Protein AF-E1QRH8-F1 (afdb_monomer_lite)

Radius of gyration: 16.86 Å; chains: 1; bounding box: 38×31×49 Å

Foldseek 3Di:
DDDFDADLVPRATFPDKDWDDDPNFIWIWTAHPVRDIDTQGGQFDQPPPVPDAPQDGDGGSPHPPVVVSRVVSVVVRVVVVVVVVVD

Secondary structure (DSSP, 8-state):
----PBP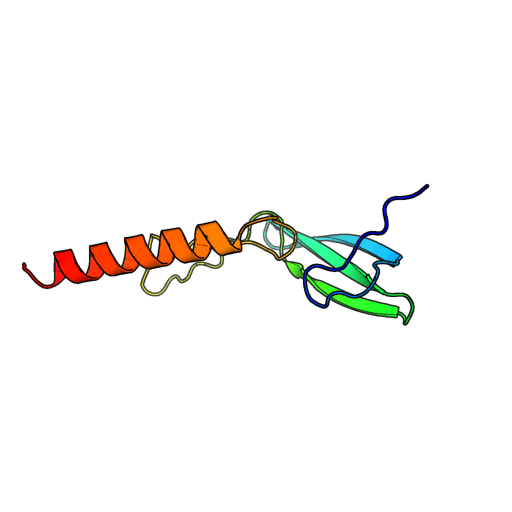TTTSPBPSEEEEEEETTEEEEEEE-TTS-EEEEEESS-----TTT-TT-----TTSTTHHHHHHHHHHHHHHHHHHTT--

Structure (mmCIF, N/CA/C/O backbone):
data_AF-E1QRH8-F1
#
_entry.id   AF-E1QRH8-F1
#
loop_
_atom_site.group_PDB
_atom_site.id
_atom_site.type_symbol
_atom_site.label_atom_id
_atom_site.label_alt_id
_atom_site.label_comp_id
_atom_site.label_asym_id
_atom_site.label_entity_id
_atom_site.label_seq_id
_atom_site.pdbx_PDB_ins_code
_atom_site.Cartn_x
_atom_site.Cartn_y
_atom_site.Cartn_z
_atom_site.occupancy
_atom_site.B_iso_or_equiv
_atom_site.auth_seq_id
_atom_site.auth_comp_id
_atom_site.auth_asym_id
_atom_site.auth_atom_id
_atom_site.pdbx_PDB_model_num
ATOM 1 N N . MET A 1 1 ? 12.235 -19.609 -14.634 1.00 38.47 1 MET A N 1
ATOM 2 C CA . MET A 1 1 ? 11.181 -18.682 -15.102 1.00 38.47 1 MET A CA 1
ATOM 3 C C . MET A 1 1 ? 11.041 -17.598 -14.052 1.00 38.47 1 MET A C 1
ATOM 5 O O . MET A 1 1 ? 10.886 -17.950 -12.893 1.00 38.47 1 MET A O 1
ATOM 9 N N . GLY A 1 2 ? 11.206 -16.325 -14.420 1.00 58.78 2 GLY A N 1
ATOM 10 C CA . GLY A 1 2 ? 11.004 -15.220 -13.479 1.00 58.78 2 GLY A CA 1
ATOM 11 C C . GLY A 1 2 ? 9.521 -15.092 -13.147 1.00 58.78 2 GLY A C 1
ATOM 12 O O . GLY A 1 2 ? 8.688 -15.168 -14.048 1.00 58.78 2 GLY A O 1
ATOM 13 N N . GLU A 1 3 ? 9.198 -14.955 -11.868 1.00 78.69 3 GLU A N 1
ATOM 14 C CA . GLU A 1 3 ? 7.830 -14.753 -11.403 1.00 78.69 3 GLU A CA 1
ATOM 15 C C . GLU A 1 3 ? 7.284 -13.441 -11.991 1.00 78.69 3 GLU A C 1
ATOM 17 O O . GLU A 1 3 ? 7.905 -12.380 -11.867 1.00 78.69 3 GLU A O 1
ATOM 22 N N . VAL A 1 4 ? 6.161 -13.513 -12.712 1.00 85.50 4 VAL A N 1
ATOM 23 C CA . VAL A 1 4 ? 5.534 -12.326 -13.303 1.00 85.50 4 VAL A CA 1
ATOM 24 C C . VAL A 1 4 ? 4.869 -11.546 -12.181 1.00 85.50 4 VAL A C 1
ATOM 26 O O . VAL A 1 4 ? 3.829 -11.941 -11.661 1.00 85.50 4 VAL A O 1
ATOM 29 N N . LEU A 1 5 ? 5.461 -10.412 -11.821 1.00 89.94 5 LEU A N 1
ATOM 30 C CA . LEU A 1 5 ? 4.897 -9.537 -10.807 1.00 89.94 5 LEU A CA 1
ATOM 31 C C . LEU A 1 5 ? 3.744 -8.715 -11.400 1.00 89.94 5 LEU A C 1
ATOM 33 O O . LEU A 1 5 ? 3.929 -7.944 -12.347 1.00 89.94 5 LEU A O 1
ATOM 37 N N . ILE A 1 6 ? 2.555 -8.855 -10.817 1.00 92.19 6 ILE A N 1
ATOM 38 C CA . ILE A 1 6 ? 1.357 -8.089 -11.175 1.00 92.19 6 ILE A CA 1
ATOM 39 C C . ILE A 1 6 ? 1.195 -6.909 -10.219 1.00 92.19 6 ILE A C 1
ATOM 41 O O . ILE A 1 6 ? 1.356 -7.035 -9.007 1.00 92.19 6 ILE A O 1
ATOM 45 N N . CYS A 1 7 ? 0.882 -5.731 -10.755 1.00 90.88 7 CYS A N 1
ATOM 46 C CA . CYS A 1 7 ? 0.690 -4.543 -9.943 1.00 90.88 7 CYS A CA 1
ATOM 47 C C . CYS A 1 7 ? -0.626 -4.625 -9.162 1.00 90.88 7 CYS A C 1
ATOM 49 O O . CYS A 1 7 ? -1.692 -4.574 -9.781 1.00 90.88 7 CYS A O 1
ATOM 51 N N . PRO A 1 8 ? -0.589 -4.609 -7.821 1.00 84.50 8 PRO A N 1
ATOM 52 C CA . PRO A 1 8 ? -1.785 -4.776 -6.995 1.00 84.50 8 PRO A CA 1
ATOM 53 C C . PRO A 1 8 ? -2.743 -3.577 -7.063 1.00 84.50 8 PRO A C 1
ATOM 55 O O . PRO A 1 8 ? -3.868 -3.657 -6.588 1.00 84.50 8 PRO A O 1
ATOM 58 N N . ARG A 1 9 ? -2.314 -2.449 -7.650 1.00 85.38 9 ARG A N 1
ATOM 59 C CA . ARG A 1 9 ? -3.153 -1.256 -7.830 1.00 85.38 9 ARG A CA 1
ATOM 60 C C . ARG A 1 9 ? -3.939 -1.246 -9.142 1.00 85.38 9 ARG A C 1
ATOM 62 O O . ARG A 1 9 ? -4.975 -0.596 -9.199 1.00 85.38 9 ARG A O 1
ATOM 69 N N . CYS A 1 10 ? -3.438 -1.877 -10.205 1.00 90.94 10 CYS A N 1
ATOM 70 C CA . CYS A 1 10 ? -4.059 -1.768 -11.535 1.00 90.94 10 CYS A CA 1
ATOM 71 C C . CYS A 1 10 ? -4.093 -3.066 -12.354 1.00 90.94 10 CYS A C 1
ATOM 73 O O . CYS A 1 10 ? -4.546 -3.036 -13.492 1.00 90.94 10 CYS A O 1
ATOM 75 N N . GLY A 1 11 ? -3.573 -4.181 -11.835 1.00 90.94 11 GLY A N 1
ATOM 76 C CA . GLY A 1 11 ? -3.574 -5.482 -12.514 1.00 90.94 11 GLY A CA 1
ATOM 77 C C . GLY A 1 11 ? -2.578 -5.626 -13.672 1.00 90.94 11 GLY A C 1
ATOM 78 O O . GLY A 1 11 ? -2.474 -6.697 -14.259 1.00 90.94 11 GLY A O 1
ATOM 79 N N . ARG A 1 12 ? -1.816 -4.580 -14.015 1.00 94.88 12 ARG A N 1
ATOM 80 C CA . ARG A 1 12 ? -0.823 -4.625 -15.104 1.00 94.88 12 ARG A CA 1
ATOM 81 C C . ARG A 1 12 ? 0.495 -5.257 -14.658 1.00 94.88 12 ARG A C 1
ATOM 83 O O . ARG A 1 12 ? 0.891 -5.108 -13.502 1.00 94.88 12 ARG A O 1
ATOM 90 N N . VAL A 1 13 ? 1.216 -5.873 -15.596 1.00 95.12 13 VAL A N 1
ATOM 91 C CA . VAL A 1 13 ? 2.567 -6.416 -15.369 1.00 95.12 13 VAL A CA 1
ATOM 92 C C . VAL A 1 13 ? 3.531 -5.309 -14.926 1.00 95.12 13 VAL A C 1
ATOM 94 O O . VAL A 1 13 ? 3.491 -4.175 -15.422 1.00 95.12 13 VAL A O 1
ATOM 97 N N . VAL A 1 14 ? 4.389 -5.641 -13.966 1.00 95.25 14 VAL A N 1
ATOM 98 C CA . VAL A 1 14 ? 5.411 -4.752 -13.416 1.00 95.25 14 VAL A CA 1
ATOM 99 C C . VAL A 1 14 ? 6.728 -4.977 -14.141 1.00 95.25 14 VAL A C 1
ATOM 101 O O . VAL A 1 14 ? 7.226 -6.094 -14.229 1.00 95.25 14 VAL A O 1
ATOM 104 N N . ARG A 1 15 ? 7.312 -3.885 -14.632 1.00 95.44 15 ARG A N 1
ATOM 105 C CA . ARG A 1 15 ? 8.658 -3.860 -15.205 1.00 95.44 15 ARG A CA 1
ATOM 106 C C . ARG A 1 15 ? 9.723 -3.674 -14.126 1.00 95.44 15 ARG A C 1
ATOM 108 O O . ARG A 1 15 ? 10.774 -4.300 -14.193 1.00 95.44 15 ARG A O 1
ATOM 115 N N . SER A 1 16 ? 9.476 -2.790 -13.160 1.00 94.19 16 SER A N 1
ATOM 116 C CA . SER A 1 16 ? 10.375 -2.568 -12.026 1.00 94.19 16 SER A CA 1
ATOM 117 C C . SER A 1 16 ? 9.637 -2.009 -10.812 1.00 94.19 16 SER A C 1
ATOM 119 O O . SER A 1 16 ? 8.610 -1.333 -10.929 1.00 94.19 16 SER A O 1
ATOM 121 N N . VAL A 1 17 ? 10.190 -2.273 -9.630 1.00 92.50 17 VAL A N 1
ATOM 122 C CA . VAL A 1 17 ? 9.728 -1.719 -8.355 1.00 92.50 17 VAL A CA 1
ATOM 123 C C . VAL A 1 17 ? 10.820 -0.815 -7.806 1.00 92.50 17 VAL A C 1
ATOM 125 O O . VAL A 1 17 ? 11.977 -1.211 -7.722 1.00 92.50 17 VAL A O 1
ATOM 128 N N . HIS A 1 18 ? 10.456 0.407 -7.428 1.00 92.94 18 HIS A N 1
ATOM 129 C CA . HIS A 1 18 ? 11.367 1.344 -6.777 1.00 92.94 18 HIS A CA 1
ATOM 130 C C . HIS A 1 18 ? 10.817 1.717 -5.409 1.00 92.94 18 HIS A C 1
ATOM 132 O O . HIS A 1 18 ? 9.633 2.048 -5.288 1.00 92.94 18 HIS A O 1
ATOM 138 N N . SER A 1 19 ? 11.685 1.720 -4.402 1.00 90.81 19 SER A N 1
ATOM 139 C CA . SER A 1 19 ? 11.363 2.218 -3.072 1.00 90.81 19 SER A CA 1
ATOM 140 C C . SER A 1 19 ? 11.936 3.618 -2.848 1.00 90.81 19 SER A C 1
ATOM 142 O O . SER A 1 19 ? 12.940 4.008 -3.445 1.00 90.81 19 SER A O 1
ATOM 144 N N . PHE A 1 20 ? 11.278 4.407 -2.004 1.00 87.56 20 PHE A N 1
ATOM 145 C CA . PHE A 1 20 ? 11.797 5.690 -1.539 1.00 87.56 20 PHE A CA 1
ATOM 146 C C . PHE A 1 20 ? 11.341 5.961 -0.107 1.00 87.56 20 PHE A C 1
ATOM 148 O O . PHE A 1 20 ? 10.258 5.538 0.300 1.00 87.56 20 PHE A O 1
ATOM 155 N N . ARG A 1 21 ? 12.165 6.669 0.669 1.00 88.00 21 ARG A N 1
ATOM 156 C CA . ARG A 1 21 ? 11.828 7.063 2.041 1.00 88.00 21 ARG A CA 1
ATOM 157 C C . ARG A 1 21 ? 11.227 8.463 2.076 1.00 88.00 21 ARG A C 1
ATOM 159 O O . ARG A 1 21 ? 11.737 9.374 1.434 1.00 88.00 21 ARG A O 1
ATOM 166 N N . SER A 1 22 ? 10.157 8.636 2.843 1.00 82.81 22 SER A N 1
ATOM 167 C CA . SER A 1 22 ? 9.554 9.940 3.139 1.00 82.81 22 SER A CA 1
ATOM 168 C C . SER A 1 22 ? 8.842 9.879 4.493 1.00 82.81 22 SER A C 1
ATOM 170 O O . SER A 1 22 ? 8.166 8.895 4.785 1.00 82.81 22 SER A O 1
ATOM 172 N N . ASN A 1 23 ? 9.013 10.891 5.351 1.00 82.12 23 ASN A N 1
ATOM 173 C CA . ASN A 1 23 ? 8.386 10.960 6.683 1.00 82.12 23 ASN A CA 1
ATOM 174 C C . ASN A 1 23 ? 8.523 9.658 7.504 1.00 82.12 23 ASN A C 1
ATOM 176 O O . ASN A 1 23 ? 7.540 9.144 8.045 1.00 82.12 23 ASN A O 1
ATOM 180 N N . GLY A 1 24 ? 9.733 9.084 7.517 1.00 81.38 24 GLY A N 1
ATOM 181 C CA . GLY A 1 24 ? 10.056 7.845 8.237 1.00 81.38 24 GLY A CA 1
ATOM 182 C C . GLY A 1 24 ? 9.485 6.554 7.634 1.00 81.38 24 GLY A C 1
ATOM 183 O O . GLY A 1 24 ? 9.697 5.489 8.198 1.00 81.38 24 GLY A O 1
ATOM 184 N N . ARG A 1 25 ? 8.784 6.616 6.495 1.00 78.19 25 ARG A N 1
ATOM 185 C CA . ARG A 1 25 ? 8.122 5.466 5.859 1.00 78.19 25 ARG A CA 1
ATOM 186 C C . ARG A 1 25 ? 8.759 5.130 4.513 1.00 78.19 25 ARG A C 1
ATOM 188 O O . ARG A 1 25 ? 9.213 6.026 3.800 1.00 78.19 25 ARG A O 1
ATOM 195 N N . VAL A 1 26 ? 8.792 3.840 4.170 1.00 83.50 26 VAL A N 1
ATOM 196 C CA . VAL A 1 26 ? 9.287 3.333 2.878 1.00 83.50 26 VAL A CA 1
ATOM 197 C C . VAL A 1 26 ? 8.111 3.104 1.947 1.00 83.50 26 VAL A C 1
ATOM 199 O O . VAL A 1 26 ? 7.292 2.230 2.197 1.00 83.50 26 VAL A O 1
ATOM 202 N N . TYR A 1 27 ? 8.054 3.858 0.860 1.00 84.25 27 TYR A N 1
ATOM 203 C CA . TYR A 1 27 ? 6.997 3.791 -0.139 1.00 84.25 27 TYR A CA 1
ATOM 204 C C . TYR A 1 27 ? 7.462 3.090 -1.398 1.00 84.25 27 TYR A C 1
ATOM 206 O O . TYR A 1 27 ? 8.625 3.223 -1.776 1.00 84.25 27 TYR A O 1
ATOM 214 N N . PHE A 1 28 ? 6.534 2.440 -2.097 1.00 88.75 28 PHE A N 1
ATOM 215 C CA . PHE A 1 28 ? 6.828 1.741 -3.341 1.00 88.75 28 PHE A CA 1
ATOM 216 C C . PHE A 1 28 ? 6.126 2.373 -4.551 1.00 88.75 28 PHE A C 1
ATOM 218 O O . PHE A 1 28 ? 4.975 2.825 -4.497 1.00 88.75 28 PHE A O 1
ATOM 225 N N . ARG A 1 29 ? 6.845 2.392 -5.675 1.00 91.81 29 ARG A N 1
ATOM 226 C CA . ARG A 1 29 ? 6.348 2.739 -7.011 1.00 91.81 29 ARG A CA 1
ATOM 227 C C . ARG A 1 29 ? 6.568 1.559 -7.939 1.00 91.81 29 ARG A C 1
ATOM 229 O O . ARG A 1 29 ? 7.688 1.067 -8.049 1.00 91.81 29 ARG A O 1
ATOM 236 N N . PHE A 1 30 ? 5.501 1.134 -8.597 1.00 94.38 30 PHE A N 1
ATOM 237 C CA . PHE A 1 30 ? 5.516 0.040 -9.559 1.00 94.38 30 PHE A CA 1
ATOM 238 C C . PHE A 1 30 ? 5.476 0.657 -10.955 1.00 94.38 30 PHE A C 1
ATOM 240 O O . PHE A 1 30 ? 4.531 1.382 -11.264 1.00 94.38 30 PHE A O 1
ATOM 247 N N . TYR A 1 31 ? 6.510 0.422 -11.759 1.00 96.06 31 TYR A N 1
ATOM 248 C CA . TYR A 1 31 ? 6.625 0.926 -13.128 1.00 96.06 31 TYR A CA 1
ATOM 249 C C . TYR A 1 31 ? 6.187 -0.139 -14.130 1.00 96.06 31 TYR A C 1
ATOM 251 O O . TYR A 1 31 ? 6.437 -1.329 -13.931 1.00 96.06 31 TYR A O 1
ATOM 259 N N . HIS A 1 32 ? 5.560 0.296 -15.217 1.00 96.25 32 HIS A N 1
ATOM 260 C CA . HIS A 1 32 ? 4.995 -0.567 -16.253 1.00 96.25 32 HIS A CA 1
ATOM 261 C C . HIS A 1 32 ? 5.764 -0.447 -17.576 1.00 96.25 32 HIS A C 1
ATOM 263 O O . HIS A 1 32 ? 6.648 0.398 -17.730 1.00 96.25 32 HIS A O 1
ATOM 269 N N . GLY A 1 33 ? 5.440 -1.313 -18.542 1.00 92.44 33 GLY A N 1
ATOM 270 C CA . GLY A 1 33 ? 6.111 -1.352 -19.848 1.00 92.44 33 GLY A CA 1
ATOM 271 C C . GLY A 1 33 ? 5.993 -0.055 -20.659 1.00 92.44 33 GLY A C 1
ATOM 272 O O . GLY A 1 33 ? 6.912 0.271 -21.403 1.00 92.44 33 GLY A O 1
ATOM 273 N N . ASP A 1 34 ? 4.915 0.705 -20.451 1.00 93.88 34 ASP A N 1
ATOM 274 C CA . ASP A 1 34 ? 4.631 2.003 -21.081 1.00 93.88 34 ASP A CA 1
ATOM 275 C C . ASP A 1 34 ? 5.325 3.194 -20.387 1.00 93.88 34 ASP A C 1
ATOM 277 O O . ASP A 1 34 ? 5.109 4.344 -20.758 1.00 93.88 34 ASP A O 1
ATOM 281 N N . GLY A 1 35 ? 6.129 2.944 -19.347 1.00 91.31 35 GLY A N 1
ATOM 282 C CA . GLY A 1 35 ? 6.773 3.987 -18.544 1.00 91.31 35 GLY A CA 1
ATOM 283 C C . GLY A 1 35 ? 5.853 4.654 -17.514 1.00 91.31 35 GLY A C 1
ATOM 284 O O . GLY A 1 35 ? 6.329 5.439 -16.690 1.00 91.31 35 GLY A O 1
ATOM 285 N N . SER A 1 36 ? 4.559 4.318 -17.495 1.00 95.44 36 SER A N 1
ATOM 286 C CA . SER A 1 36 ? 3.644 4.766 -16.446 1.00 95.44 36 SER A CA 1
ATOM 287 C C . SER A 1 36 ? 3.982 4.106 -15.107 1.00 95.44 36 SER A C 1
ATOM 289 O O . SER A 1 36 ? 4.682 3.089 -15.037 1.00 95.44 36 SER A O 1
ATOM 291 N N . ARG A 1 37 ? 3.482 4.689 -14.011 1.00 93.94 37 ARG A N 1
ATOM 292 C CA . ARG A 1 37 ? 3.739 4.177 -12.663 1.00 93.94 37 ARG A CA 1
ATOM 293 C C . ARG A 1 37 ? 2.530 4.262 -11.748 1.00 93.94 37 ARG A C 1
ATOM 295 O O . ARG A 1 37 ? 1.812 5.259 -11.741 1.00 93.94 37 ARG A O 1
ATOM 302 N N . CYS A 1 38 ? 2.387 3.253 -10.901 1.00 91.81 38 CYS A N 1
ATOM 303 C CA . CYS A 1 38 ? 1.433 3.226 -9.804 1.00 91.81 38 CYS A CA 1
ATOM 304 C C . CYS A 1 38 ? 2.143 3.465 -8.472 1.00 91.81 38 CYS A C 1
ATOM 306 O O . CYS A 1 38 ? 3.176 2.862 -8.179 1.00 91.81 38 CYS A O 1
ATOM 308 N N . TYR A 1 39 ? 1.560 4.316 -7.634 1.00 86.69 39 TYR A N 1
ATOM 309 C CA . TYR A 1 39 ? 1.944 4.404 -6.231 1.00 86.69 39 TYR A CA 1
ATOM 310 C C . TYR A 1 39 ? 1.177 3.347 -5.442 1.00 86.69 39 TYR A C 1
ATOM 312 O O . TYR A 1 39 ? -0.049 3.373 -5.422 1.00 86.69 39 TYR A O 1
ATOM 320 N N . VAL A 1 40 ? 1.873 2.416 -4.807 1.00 83.50 40 VAL A N 1
ATOM 321 C CA . VAL A 1 40 ? 1.239 1.289 -4.098 1.00 83.50 40 VAL A CA 1
ATOM 322 C C . VAL A 1 40 ? 1.331 1.449 -2.579 1.00 83.50 40 VAL A C 1
ATOM 324 O O . VAL A 1 40 ? 1.051 0.520 -1.837 1.00 83.50 40 VAL A O 1
ATOM 327 N N . GLY A 1 41 ? 1.688 2.645 -2.106 1.00 76.50 41 GLY A N 1
ATOM 328 C CA . GLY A 1 41 ? 1.844 2.920 -0.684 1.00 76.50 41 GLY A CA 1
ATOM 329 C C . GLY A 1 41 ? 3.058 2.213 -0.063 1.00 76.50 41 GLY A C 1
ATOM 330 O O . GLY A 1 41 ? 3.869 1.611 -0.770 1.00 76.50 41 GLY A O 1
ATOM 331 N N . PRO A 1 42 ? 3.241 2.364 1.251 1.00 75.75 42 PRO A N 1
ATOM 332 C CA . PRO A 1 42 ? 4.246 1.657 2.031 1.00 75.75 42 PRO A CA 1
ATOM 333 C C . PRO A 1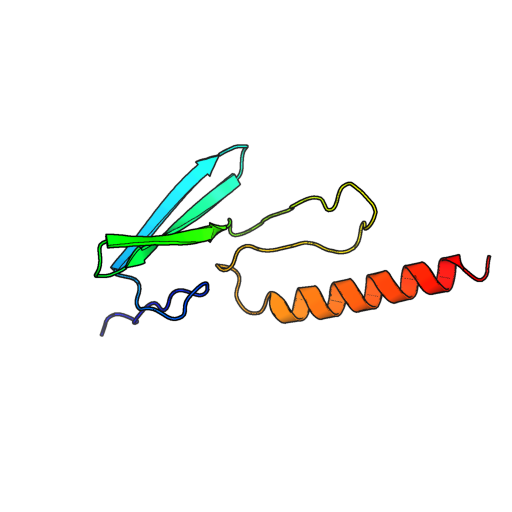 42 ? 3.731 0.301 2.529 1.00 75.75 42 PRO A C 1
ATOM 335 O O . PRO A 1 42 ? 2.525 0.068 2.552 1.00 75.75 42 PRO A O 1
ATOM 338 N N . ALA A 1 43 ? 4.645 -0.572 2.965 1.00 66.06 43 ALA A N 1
ATOM 339 C CA . ALA A 1 43 ? 4.284 -1.845 3.601 1.00 66.06 43 ALA A CA 1
ATOM 340 C C . ALA A 1 43 ? 3.418 -1.636 4.854 1.00 66.06 43 ALA A C 1
ATOM 342 O O . ALA A 1 43 ? 2.464 -2.363 5.078 1.00 66.06 43 ALA A O 1
ATOM 343 N N . GLU A 1 44 ? 3.665 -0.568 5.608 1.00 62.56 44 GLU A N 1
ATOM 344 C CA . GLU A 1 44 ? 2.814 -0.158 6.722 1.00 62.56 44 GLU A CA 1
ATOM 345 C C . GLU A 1 44 ? 2.395 1.295 6.518 1.00 62.56 44 GLU A C 1
ATOM 347 O O . GLU A 1 44 ? 3.232 2.208 6.507 1.00 62.56 44 GLU A O 1
ATOM 352 N N . TYR A 1 45 ? 1.095 1.526 6.314 1.00 59.19 45 TYR A N 1
ATOM 353 C CA . TYR A 1 45 ? 0.550 2.861 6.083 1.00 59.19 45 TYR A CA 1
ATOM 354 C C . TYR A 1 45 ? -0.474 3.249 7.131 1.00 59.19 45 TYR A C 1
ATOM 356 O O . TYR A 1 45 ? -1.661 3.320 6.852 1.00 59.19 45 TYR A O 1
ATOM 364 N N . VAL A 1 46 ? -0.012 3.641 8.317 1.00 53.97 46 VAL A N 1
ATOM 365 C CA . VAL A 1 46 ? -0.883 4.329 9.277 1.00 53.97 46 VAL A CA 1
ATOM 366 C C . VAL A 1 46 ? -1.277 5.698 8.703 1.00 53.97 46 VAL A C 1
ATOM 368 O O . VAL A 1 46 ? -0.698 6.727 9.062 1.00 53.97 46 VAL A O 1
ATOM 371 N N . TYR A 1 47 ? -2.231 5.736 7.770 1.00 49.47 47 TYR A N 1
ATOM 372 C CA . TYR A 1 47 ? -3.045 6.916 7.583 1.00 49.47 47 TYR A CA 1
ATOM 373 C C . TYR A 1 47 ? -3.965 6.927 8.781 1.00 49.47 47 TYR A C 1
ATOM 375 O O . TYR A 1 47 ? -4.940 6.187 8.860 1.00 49.47 47 TYR A O 1
ATOM 383 N N . ALA A 1 48 ? -3.573 7.738 9.754 1.00 45.03 48 ALA A N 1
ATOM 384 C CA . ALA A 1 48 ? -4.462 8.131 10.806 1.00 45.03 48 ALA A CA 1
ATOM 385 C C . ALA A 1 48 ? -5.730 8.673 10.134 1.00 45.03 48 ALA A C 1
ATOM 387 O O . ALA A 1 48 ? -5.742 9.805 9.644 1.00 45.03 48 ALA A O 1
ATOM 388 N N . THR A 1 49 ? -6.820 7.909 10.180 1.00 43.28 49 THR A N 1
ATOM 389 C CA . THR A 1 49 ? -8.155 8.482 10.354 1.00 43.28 49 THR A CA 1
ATOM 390 C C . THR A 1 49 ? -8.148 9.161 11.718 1.00 43.28 49 THR A C 1
ATOM 392 O O . THR A 1 49 ? -8.780 8.731 12.680 1.00 43.28 49 THR A O 1
ATOM 395 N N . ARG A 1 50 ? -7.342 10.222 11.821 1.00 45.03 50 ARG A N 1
ATOM 396 C CA . ARG A 1 50 ? -7.028 10.972 13.034 1.00 45.03 50 ARG A CA 1
ATOM 397 C C . ARG A 1 50 ? -8.240 11.749 13.537 1.00 45.03 50 ARG A C 1
ATOM 399 O O . ARG A 1 50 ? -8.117 12.542 14.459 1.00 45.03 50 ARG A O 1
ATOM 406 N N . THR A 1 51 ? -9.391 11.520 12.920 1.00 45.97 51 THR A N 1
ATOM 407 C CA . THR A 1 51 ? -10.634 12.210 13.173 1.00 45.97 51 THR A CA 1
ATOM 408 C C . THR A 1 51 ? -11.736 11.352 13.768 1.00 45.97 51 THR A C 1
ATOM 410 O O . THR A 1 51 ? -12.684 11.993 14.184 1.00 45.97 51 THR A O 1
ATOM 413 N N . GLN A 1 52 ? -11.654 10.012 13.919 1.00 43.97 52 GLN A N 1
ATOM 414 C CA . GLN A 1 52 ? -12.665 9.318 14.762 1.00 43.97 52 GLN A CA 1
ATOM 415 C C . GLN A 1 52 ? -12.467 7.834 15.125 1.00 43.97 52 GLN A C 1
ATOM 417 O O . GLN A 1 52 ? -13.207 7.361 15.981 1.00 43.97 52 GLN A O 1
ATOM 422 N N . TRP A 1 53 ? -11.516 7.084 14.553 1.00 49.50 53 TRP A N 1
ATOM 423 C CA . TRP A 1 53 ? -11.541 5.617 14.703 1.00 49.50 53 TRP A CA 1
ATOM 424 C C . TRP A 1 53 ? -10.169 5.058 15.076 1.00 49.50 53 TRP A C 1
ATOM 426 O O . TRP A 1 53 ? -9.225 5.138 14.294 1.00 49.50 53 TRP A O 1
ATOM 436 N N . ARG A 1 54 ? -10.058 4.516 16.296 1.00 57.09 54 A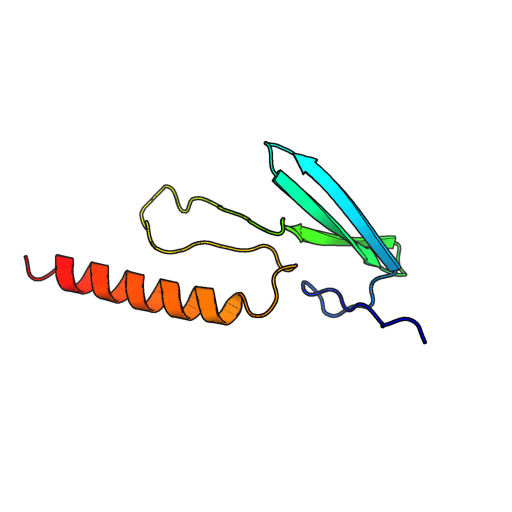RG A N 1
ATOM 437 C CA . ARG A 1 54 ? -8.846 3.867 16.836 1.00 57.09 54 ARG A CA 1
ATOM 438 C C . ARG A 1 54 ? -8.582 2.479 16.232 1.00 57.09 54 ARG A C 1
ATOM 440 O O . ARG A 1 54 ? -7.546 1.893 16.518 1.00 57.09 54 ARG A O 1
ATO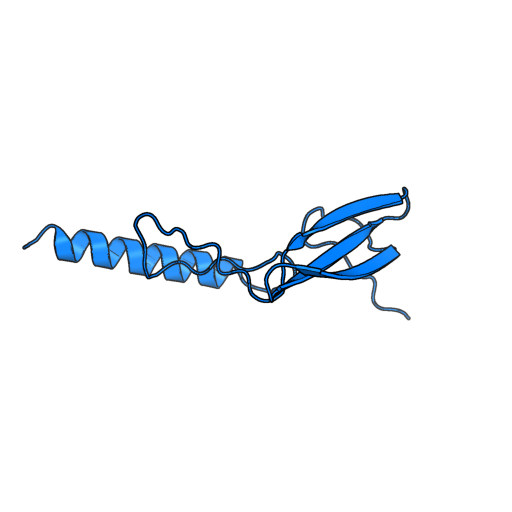M 447 N N . THR A 1 55 ? -9.497 1.982 15.407 1.00 58.19 55 THR A N 1
ATOM 448 C CA . THR A 1 55 ? -9.630 0.565 15.042 1.00 58.19 55 THR A CA 1
ATOM 449 C C . THR A 1 55 ? -9.358 0.251 13.570 1.00 58.19 55 THR A C 1
ATOM 451 O O . THR A 1 55 ? -9.309 -0.918 13.207 1.00 58.19 55 THR A O 1
ATOM 454 N N . LEU A 1 56 ? -9.123 1.252 12.709 1.00 59.72 56 LEU A N 1
ATOM 455 C CA . LEU A 1 56 ? -8.868 1.008 11.285 1.00 59.72 56 LEU A CA 1
ATOM 456 C C . LEU A 1 56 ? -7.427 1.370 10.897 1.00 59.72 56 LEU A C 1
ATOM 458 O O . LEU A 1 56 ? -7.082 2.542 10.740 1.00 59.72 56 LEU A O 1
ATOM 462 N N . THR A 1 57 ? -6.588 0.350 10.709 1.00 65.00 57 THR A N 1
ATOM 463 C CA . THR A 1 57 ? -5.262 0.510 10.096 1.00 65.00 57 THR A CA 1
ATOM 464 C C . THR A 1 57 ? -5.381 0.270 8.597 1.00 65.00 57 THR A C 1
ATOM 466 O O . THR A 1 57 ? -5.852 -0.780 8.171 1.00 65.00 57 THR A O 1
ATOM 469 N N . ILE A 1 58 ? -4.958 1.242 7.787 1.00 67.19 58 ILE A N 1
ATOM 470 C CA . ILE A 1 58 ? -4.863 1.074 6.335 1.00 67.19 58 ILE A CA 1
ATOM 471 C C . ILE A 1 58 ? -3.464 0.552 5.977 1.00 67.19 58 ILE A C 1
ATOM 473 O O . ILE A 1 58 ? -2.470 0.861 6.624 1.00 67.19 58 ILE A O 1
ATOM 477 N N . TYR A 1 59 ? -3.359 -0.246 4.929 1.00 72.38 59 TYR A N 1
ATOM 478 C CA . TYR A 1 59 ? -2.112 -0.788 4.407 1.00 72.38 59 TYR A CA 1
ATOM 479 C C . TYR A 1 59 ? -1.900 -0.326 2.964 1.00 72.38 59 TYR A C 1
ATOM 481 O O . TYR A 1 59 ? -2.844 -0.037 2.221 1.00 72.38 59 TYR A O 1
ATOM 489 N N . GLY A 1 60 ? -0.638 -0.231 2.539 1.00 72.00 60 GLY A N 1
ATOM 490 C CA . GLY A 1 60 ? -0.348 -0.055 1.121 1.00 72.00 60 GLY A CA 1
ATOM 491 C C . GLY A 1 60 ? -0.788 -1.279 0.319 1.00 72.00 60 GLY A C 1
ATOM 492 O O . GLY A 1 60 ? -0.894 -2.386 0.839 1.00 72.00 60 GLY A O 1
ATOM 493 N N . ALA A 1 61 ? -0.974 -1.095 -0.986 1.00 73.31 61 AL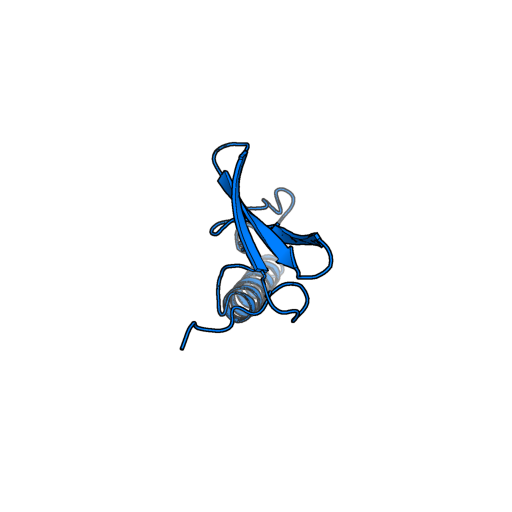A A N 1
ATOM 494 C CA . ALA A 1 61 ? -1.343 -2.163 -1.907 1.00 73.31 61 ALA A CA 1
ATOM 495 C C . ALA A 1 61 ? -0.287 -3.284 -2.020 1.00 73.31 61 ALA A C 1
ATOM 497 O O . ALA A 1 61 ? -0.544 -4.312 -2.633 1.00 73.31 61 ALA A O 1
ATOM 498 N N . VAL A 1 62 ? 0.900 -3.085 -1.445 1.00 75.06 62 VAL A N 1
ATOM 499 C CA . VAL A 1 62 ? 1.954 -4.104 -1.341 1.00 75.06 62 VAL A CA 1
ATOM 500 C C . VAL A 1 62 ? 1.674 -5.173 -0.284 1.00 75.06 62 VAL A C 1
ATOM 502 O O . VAL A 1 62 ? 2.333 -6.205 -0.308 1.00 75.06 62 VAL A O 1
ATOM 505 N N . VAL A 1 63 ? 0.737 -4.935 0.639 1.00 76.75 63 VAL A N 1
ATOM 506 C CA . VAL A 1 63 ? 0.367 -5.916 1.664 1.00 76.75 63 VAL A CA 1
ATOM 507 C C . VAL A 1 63 ? -0.684 -6.861 1.081 1.00 76.75 63 VAL A C 1
ATOM 509 O O . VAL A 1 63 ? -1.749 -6.371 0.673 1.00 76.75 63 VAL A O 1
ATOM 512 N N . PRO A 1 64 ? -0.389 -8.171 0.986 1.00 74.81 64 PRO A N 1
ATOM 513 C CA . PRO A 1 64 ? -1.372 -9.168 0.575 1.00 74.81 64 PRO A CA 1
ATOM 514 C C . PRO A 1 64 ? -2.476 -9.288 1.629 1.00 74.81 64 PRO A C 1
ATOM 516 O O . PRO A 1 64 ? -2.245 -8.998 2.800 1.00 74.81 64 PRO A O 1
ATOM 519 N N . ASP A 1 65 ? -3.677 -9.666 1.194 1.00 79.31 65 ASP A N 1
ATOM 520 C CA . ASP A 1 65 ? -4.833 -9.985 2.049 1.00 79.31 65 ASP A CA 1
ATOM 521 C C . ASP A 1 65 ? -5.303 -8.865 3.002 1.00 79.31 65 ASP A C 1
ATOM 523 O O . ASP A 1 65 ? -6.164 -9.070 3.858 1.00 79.31 65 ASP A O 1
ATOM 527 N N . ARG A 1 66 ? -4.805 -7.633 2.821 1.00 78.75 66 ARG A N 1
ATOM 528 C CA . ARG A 1 66 ? -5.180 -6.445 3.613 1.00 78.75 66 ARG A CA 1
ATOM 529 C C . ARG A 1 66 ? -6.683 -6.157 3.592 1.00 78.75 66 ARG A C 1
ATOM 531 O O . ARG A 1 66 ? -7.197 -5.494 4.486 1.00 78.75 66 ARG A O 1
ATOM 538 N N . GLU A 1 67 ? -7.379 -6.601 2.548 1.00 80.88 67 GLU A N 1
ATOM 539 C CA . GLU A 1 67 ? -8.821 -6.461 2.399 1.00 80.88 67 GLU A CA 1
ATOM 540 C C . GLU A 1 67 ? -9.575 -7.156 3.542 1.00 80.88 67 GLU A C 1
ATOM 542 O O . GLU A 1 67 ? -10.557 -6.602 4.038 1.00 80.88 67 GLU A O 1
ATOM 547 N N . GLU A 1 68 ? -9.102 -8.320 4.001 1.00 83.75 68 GLU A N 1
ATOM 548 C CA . GLU A 1 68 ? -9.710 -9.034 5.128 1.00 83.75 68 GLU A CA 1
ATOM 549 C C . GLU A 1 68 ? -9.563 -8.235 6.428 1.00 83.75 68 GLU A C 1
ATOM 551 O O . GLU A 1 68 ? -10.537 -8.054 7.163 1.00 83.75 68 GLU A O 1
ATOM 556 N N . GLU A 1 69 ? -8.372 -7.683 6.673 1.00 79.00 69 GLU A N 1
ATOM 557 C CA . GLU A 1 69 ? -8.096 -6.835 7.838 1.00 79.00 69 GLU A CA 1
ATOM 558 C C . GLU A 1 69 ? -8.984 -5.583 7.855 1.00 79.00 69 GLU A C 1
ATOM 560 O O . GLU A 1 69 ? -9.490 -5.187 8.906 1.00 79.00 69 GLU A O 1
ATOM 565 N N . TYR A 1 70 ? -9.262 -4.983 6.693 1.00 79.62 70 TYR A N 1
ATOM 566 C CA . TYR A 1 70 ? -10.181 -3.843 6.609 1.00 79.62 70 TYR A CA 1
ATOM 567 C C . TYR A 1 70 ? -11.612 -4.220 6.964 1.00 79.62 70 TYR A C 1
ATOM 569 O O . TYR A 1 70 ? -12.280 -3.473 7.680 1.00 79.62 70 TYR A O 1
ATOM 577 N N . ILE A 1 71 ? -12.092 -5.364 6.471 1.00 83.94 71 ILE A N 1
ATOM 578 C CA . ILE A 1 71 ? -13.440 -5.853 6.774 1.00 83.94 71 ILE A CA 1
ATOM 579 C C . ILE A 1 71 ? -13.550 -6.141 8.273 1.00 83.94 71 ILE A C 1
ATOM 581 O O . ILE A 1 71 ? -14.506 -5.700 8.913 1.00 83.94 71 ILE A O 1
ATOM 585 N N . ARG A 1 72 ? -12.551 -6.818 8.849 1.00 82.75 72 ARG A N 1
ATOM 586 C CA . ARG A 1 72 ? -12.487 -7.127 10.282 1.00 82.75 72 ARG A CA 1
ATOM 587 C C . ARG A 1 72 ? -12.489 -5.859 11.135 1.00 82.75 72 ARG A C 1
ATOM 589 O O . ARG A 1 72 ? -13.375 -5.700 11.974 1.00 82.75 72 ARG A O 1
ATOM 596 N N . GLY A 1 73 ? -11.569 -4.932 10.866 1.00 78.94 73 GLY A N 1
ATOM 597 C CA . GLY A 1 73 ? -11.464 -3.668 11.596 1.00 78.94 73 GLY A CA 1
ATOM 598 C C . GLY A 1 73 ? -12.724 -2.807 11.474 1.00 78.94 73 GLY A C 1
ATOM 599 O O . GLY A 1 73 ? -13.161 -2.210 12.456 1.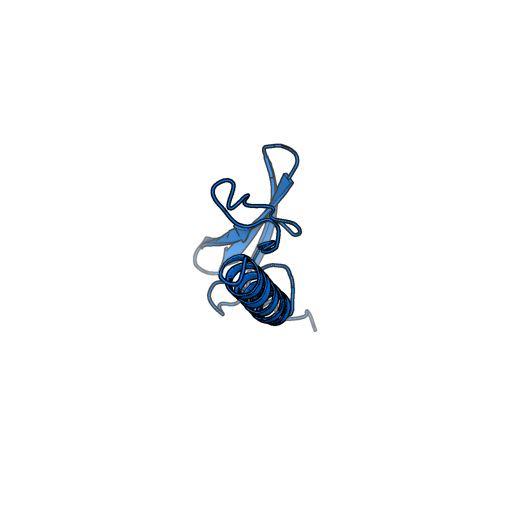00 78.94 73 GLY A O 1
ATOM 600 N N . ALA A 1 74 ? -13.378 -2.790 10.306 1.00 79.31 74 ALA A N 1
ATOM 601 C CA . ALA A 1 74 ? -14.649 -2.089 10.124 1.00 79.31 74 ALA A CA 1
ATOM 602 C C . ALA A 1 74 ? -15.787 -2.706 10.957 1.00 79.31 74 ALA A C 1
ATOM 604 O O . ALA A 1 74 ? -16.582 -1.975 11.548 1.00 79.31 74 ALA A O 1
ATOM 605 N N . VAL A 1 75 ? -15.872 -4.038 11.039 1.00 83.12 75 VAL A N 1
ATOM 606 C CA . VAL A 1 75 ? -16.878 -4.727 11.866 1.00 83.12 75 VAL A CA 1
ATOM 607 C C . VAL A 1 75 ? -16.664 -4.441 13.352 1.00 83.12 75 VAL A C 1
ATOM 609 O O . VAL A 1 75 ? -17.633 -4.170 14.062 1.00 83.12 75 VAL A O 1
ATOM 612 N N . GLU A 1 76 ? -15.420 -4.479 13.831 1.00 81.12 76 GLU A N 1
ATOM 613 C CA . GLU A 1 76 ? -15.085 -4.149 15.223 1.00 81.12 76 GLU A CA 1
ATOM 614 C C . GLU A 1 76 ? -15.427 -2.697 15.554 1.00 81.12 76 GLU A C 1
ATOM 616 O O . GLU A 1 76 ? -16.143 -2.436 16.520 1.00 81.12 76 GLU A O 1
ATOM 621 N N . ALA A 1 77 ? -15.032 -1.767 14.686 1.00 78.00 77 ALA A N 1
ATOM 622 C CA . ALA A 1 77 ? -15.367 -0.355 14.803 1.00 78.00 77 ALA A CA 1
ATOM 623 C C . ALA A 1 77 ? -16.890 -0.121 14.905 1.00 78.00 77 ALA A C 1
ATOM 625 O O . ALA A 1 77 ? -17.364 0.635 15.755 1.00 78.00 77 ALA A O 1
ATOM 626 N N . LEU A 1 78 ? -17.690 -0.807 14.080 1.00 80.38 78 LEU A N 1
ATOM 627 C CA . LEU A 1 78 ? -19.153 -0.715 14.136 1.00 80.38 78 LEU A CA 1
ATOM 628 C C . LEU A 1 78 ? -19.742 -1.267 15.444 1.00 80.38 78 LEU A C 1
ATOM 630 O O . LEU A 1 78 ? -20.755 -0.746 15.916 1.00 80.38 78 LEU A O 1
ATOM 634 N N . ARG A 1 79 ? -19.141 -2.311 16.031 1.00 82.44 79 ARG A N 1
ATOM 635 C CA . ARG A 1 79 ? -19.560 -2.851 17.337 1.00 82.44 79 ARG A CA 1
ATOM 636 C C . ARG A 1 79 ? -19.281 -1.860 18.461 1.00 82.44 79 ARG A C 1
ATOM 638 O O . ARG A 1 79 ? -20.158 -1.655 19.295 1.00 82.44 79 ARG A O 1
ATOM 645 N N . GLU A 1 80 ? -18.111 -1.224 18.452 1.00 79.81 80 GLU A N 1
ATOM 646 C CA . GLU A 1 80 ? -17.752 -0.187 19.427 1.00 79.81 80 GLU A CA 1
ATOM 647 C C . GLU A 1 80 ? -18.730 0.990 19.385 1.00 79.81 80 GLU A C 1
ATOM 649 O O . GLU A 1 80 ? -19.220 1.414 20.431 1.00 79.81 80 GLU A O 1
ATOM 654 N N . LEU A 1 81 ? -19.087 1.474 18.187 1.00 78.69 81 LEU A N 1
ATOM 655 C CA . LEU A 1 81 ? -20.084 2.540 18.063 1.00 78.69 81 LEU A CA 1
ATOM 656 C C . LEU A 1 81 ? -21.444 2.154 18.639 1.00 78.69 81 LEU A C 1
ATOM 658 O O . LEU A 1 81 ? -22.085 2.984 19.273 1.00 78.69 81 LEU A O 1
ATOM 662 N N . ARG A 1 82 ? -21.903 0.920 18.406 1.00 77.50 82 ARG A N 1
ATOM 663 C CA . ARG A 1 82 ? -23.193 0.458 18.935 1.00 77.50 82 ARG A CA 1
ATOM 664 C C . ARG A 1 82 ? -23.165 0.340 20.455 1.00 77.50 82 ARG A C 1
ATOM 666 O O . ARG A 1 82 ? -24.066 0.850 21.101 1.00 77.50 82 ARG A O 1
ATOM 673 N N . GLY A 1 83 ? -22.109 -0.242 21.025 1.00 71.44 83 GLY A N 1
ATOM 674 C CA . GLY A 1 83 ? -21.964 -0.364 22.481 1.00 71.44 83 GLY A CA 1
ATOM 675 C C . GLY A 1 83 ? -21.800 0.975 23.217 1.00 71.44 83 GLY A C 1
ATOM 676 O O . GLY A 1 83 ? -22.015 1.038 24.424 1.00 71.44 83 GLY A O 1
ATOM 677 N N . GLY A 1 84 ? -21.430 2.045 22.507 1.00 58.88 84 GLY A N 1
ATOM 678 C CA . GLY A 1 84 ? -21.398 3.413 23.031 1.00 58.88 84 GLY A CA 1
ATOM 679 C C . GLY A 1 84 ? -22.710 4.197 22.890 1.00 58.88 84 GLY A C 1
ATOM 680 O O . GLY A 1 84 ? -22.788 5.294 23.427 1.00 58.88 84 GLY A O 1
ATOM 681 N N . LEU A 1 85 ? -23.714 3.676 22.173 1.00 51.72 85 LEU A N 1
ATOM 682 C CA . LEU A 1 85 ? -25.044 4.293 22.021 1.00 51.72 85 LEU A CA 1
ATOM 683 C C . LEU A 1 85 ? -26.064 3.790 23.060 1.00 51.72 85 LEU A C 1
ATOM 685 O O . LEU A 1 85 ? -27.147 4.359 23.164 1.00 51.72 85 LEU A O 1
ATOM 689 N N . ASP A 1 86 ? -25.706 2.747 23.814 1.00 49.28 86 ASP A N 1
ATOM 690 C CA . ASP A 1 86 ? -26.517 2.142 24.879 1.00 49.28 86 ASP A CA 1
ATOM 691 C C . ASP A 1 86 ? -26.079 2.593 26.299 1.00 49.28 86 ASP A C 1
ATOM 693 O O . ASP A 1 86 ? -26.495 1.999 27.296 1.00 49.28 86 ASP A O 1
ATOM 697 N N . GLN A 1 87 ? -25.228 3.625 26.397 1.00 45.25 87 GLN A N 1
ATOM 698 C CA . GLN A 1 87 ? -24.800 4.302 27.637 1.00 45.25 87 GLN A CA 1
ATOM 699 C C . GLN A 1 87 ? -25.208 5.776 27.609 1.00 45.25 87 GLN A C 1
ATOM 701 O O . GLN A 1 87 ? -25.485 6.317 28.703 1.00 45.25 87 GLN A O 1
#

Organism: Vulcanisaeta distributa (strain DSM 14429 / JCM 11212 / NBRC 100878 / IC-017) (NCBI:txid572478)

pLDDT: mean 76.93, std 15.59, range [38.47, 96.25]

Sequence (87 aa):
MGEVLICPRCGRVVRSVHSFRSNGRVYFRFYHGDGSRCYVGPAEYVYATRTQWRTLTIYGAVVPDREEEYIRGAVEALRELRGGLDQ